Protein AF-E3N0T7-F1 (afdb_monomer_lite)

Organism: Caenorhabditis remanei (NCBI:txid31234)

Sequence (99 aa):
MWMKKKCNPRLEYLQVVTRKWLSSEVMHLLLNGLNAVQVPIRTDSQLQELGNIKQLRFSNEKITSEFDITRSDGRTATIRISNYGIVYFFIWPFGQKNS

Structure (mmCIF, N/CA/C/O backbone):
data_AF-E3N0T7-F1
#
_entry.id   AF-E3N0T7-F1
#
loop_
_atom_site.group_PDB
_atom_site.id
_atom_site.type_symbol
_atom_site.label_atom_id
_atom_site.label_alt_id
_atom_site.label_comp_id
_atom_site.label_asym_id
_atom_site.label_entity_id
_atom_site.label_seq_id
_atom_site.pdbx_PDB_ins_code
_atom_site.Cartn_x
_atom_site.Cartn_y
_atom_site.Cartn_z
_atom_site.occupancy
_atom_site.B_iso_or_equiv
_atom_site.auth_seq_id
_atom_site.auth_comp_id
_atom_site.auth_asym_id
_atom_site.auth_atom_id
_atom_site.pdbx_PDB_model_num
ATOM 1 N N . MET A 1 1 ? 4.385 -7.468 12.202 1.00 44.41 1 MET A N 1
ATOM 2 C CA . MET A 1 1 ? 4.268 -6.979 10.816 1.00 44.41 1 MET A CA 1
ATOM 3 C C . MET A 1 1 ? 3.244 -5.862 10.840 1.00 44.41 1 MET A C 1
ATOM 5 O O . MET A 1 1 ? 2.134 -6.154 11.249 1.00 44.41 1 MET A O 1
ATOM 9 N N . TRP A 1 2 ? 3.674 -4.620 10.604 1.00 50.25 2 TRP A N 1
ATOM 10 C CA . TRP A 1 2 ? 2.968 -3.318 10.642 1.00 50.25 2 TRP A CA 1
ATOM 11 C C . TRP A 1 2 ? 1.576 -3.189 11.336 1.00 50.25 2 TRP A C 1
ATOM 13 O O . TRP A 1 2 ? 1.465 -2.380 12.246 1.00 50.25 2 TRP A O 1
ATOM 23 N N . MET A 1 3 ? 0.561 -4.009 11.031 1.00 51.88 3 MET A N 1
ATOM 24 C CA . MET A 1 3 ? -0.717 -4.114 11.766 1.00 51.88 3 MET A CA 1
ATOM 25 C C . MET A 1 3 ? -0.610 -4.671 13.199 1.00 51.88 3 MET A C 1
ATOM 27 O O . MET A 1 3 ? -1.423 -4.337 14.052 1.00 51.88 3 MET A O 1
ATOM 31 N N . LYS A 1 4 ? 0.373 -5.535 13.501 1.00 48.50 4 LYS A N 1
ATOM 32 C CA . LYS A 1 4 ? 0.448 -6.234 14.810 1.00 48.50 4 LYS A CA 1
ATOM 33 C C . LYS A 1 4 ? 1.072 -5.423 15.955 1.00 48.50 4 LYS A C 1
ATOM 35 O O . LYS A 1 4 ? 0.961 -5.824 17.108 1.00 48.50 4 LYS A O 1
ATOM 40 N N . LYS A 1 5 ? 1.759 -4.315 15.670 1.00 51.97 5 LYS A N 1
ATOM 41 C CA . LYS A 1 5 ? 2.316 -3.410 16.689 1.00 51.97 5 LYS A CA 1
ATOM 42 C C . LYS A 1 5 ? 1.871 -2.008 16.312 1.00 51.97 5 LYS A C 1
ATOM 44 O O . LYS A 1 5 ? 2.446 -1.476 15.374 1.00 51.97 5 LYS A O 1
ATOM 49 N N . LYS A 1 6 ? 0.823 -1.508 16.985 1.00 55.53 6 LYS A N 1
ATOM 50 C CA . LYS A 1 6 ? 0.228 -0.158 16.879 1.00 55.53 6 LYS A CA 1
ATOM 51 C C . LYS A 1 6 ? 0.774 0.631 15.679 1.00 55.53 6 LYS A C 1
ATOM 53 O O . LYS A 1 6 ? 1.830 1.251 15.809 1.00 55.53 6 LYS A O 1
ATOM 58 N N . CYS A 1 7 ? 0.081 0.570 14.532 1.00 61.97 7 CYS A N 1
ATOM 59 C CA . CYS A 1 7 ? 0.379 1.414 13.371 1.00 61.97 7 CYS A CA 1
ATOM 60 C C . CYS A 1 7 ? 0.716 2.822 13.862 1.00 61.97 7 CYS A C 1
ATOM 62 O O . CYS A 1 7 ? -0.053 3.376 14.647 1.00 61.97 7 CYS A O 1
ATOM 64 N N . ASN A 1 8 ? 1.856 3.386 13.443 1.00 68.00 8 ASN A N 1
ATOM 65 C CA . ASN A 1 8 ? 2.169 4.767 13.787 1.00 68.00 8 ASN A CA 1
ATOM 66 C C . ASN A 1 8 ? 1.013 5.631 13.248 1.00 68.00 8 ASN A C 1
ATOM 68 O O . ASN A 1 8 ? 0.835 5.692 12.025 1.00 68.00 8 ASN A O 1
ATOM 72 N N . PRO A 1 9 ? 0.204 6.258 14.121 1.00 66.31 9 PRO A N 1
ATOM 73 C CA . PRO A 1 9 ? -0.989 6.973 13.682 1.00 66.31 9 PRO A CA 1
ATOM 74 C C . PRO A 1 9 ? -0.638 8.194 12.822 1.00 66.31 9 PRO A C 1
ATOM 76 O O . PRO A 1 9 ? -1.498 8.704 12.117 1.00 66.31 9 PRO A O 1
ATOM 79 N N . ARG A 1 10 ? 0.628 8.635 12.846 1.00 72.50 10 ARG A N 1
ATOM 80 C CA . ARG A 1 10 ? 1.159 9.748 12.049 1.00 72.50 10 ARG A CA 1
ATOM 81 C C . ARG A 1 10 ? 1.747 9.319 10.702 1.00 72.50 10 ARG A C 1
ATOM 83 O O . ARG A 1 10 ? 2.198 10.170 9.946 1.00 72.50 10 ARG A O 1
ATOM 90 N N . LEU A 1 11 ? 1.819 8.015 10.412 1.00 72.81 11 LEU A N 1
ATOM 91 C CA . LEU A 1 11 ? 2.360 7.538 9.139 1.00 72.81 11 LEU A CA 1
ATOM 92 C C . LEU A 1 11 ? 1.295 7.647 8.048 1.00 72.81 11 LEU A C 1
ATOM 94 O O . LEU A 1 11 ? 0.456 6.755 7.910 1.00 72.81 11 LEU A O 1
ATOM 98 N N . GLU A 1 12 ? 1.368 8.732 7.286 1.00 74.94 12 GLU A N 1
ATOM 99 C CA . GLU A 1 12 ? 0.442 9.060 6.196 1.00 74.94 12 GLU A CA 1
ATOM 100 C C . GLU A 1 12 ? 0.965 8.646 4.815 1.00 74.94 12 GLU A C 1
ATOM 102 O O . GLU A 1 12 ? 0.172 8.423 3.904 1.00 74.94 12 GLU A O 1
ATOM 107 N N . TYR A 1 13 ? 2.286 8.504 4.670 1.00 75.50 13 TYR A N 1
ATOM 108 C CA . TYR A 1 13 ? 2.956 8.150 3.421 1.00 75.50 13 TYR A CA 1
ATOM 109 C C . TYR A 1 13 ? 4.207 7.304 3.688 1.00 75.50 13 TYR A C 1
ATOM 111 O O . TYR A 1 13 ? 4.973 7.584 4.611 1.00 75.50 13 TYR A O 1
ATOM 119 N N . LEU A 1 14 ? 4.425 6.280 2.868 1.00 78.62 14 LEU A N 1
ATOM 120 C CA . LEU A 1 14 ? 5.629 5.455 2.848 1.00 78.62 14 LEU A CA 1
ATOM 121 C C . LEU A 1 14 ? 5.934 5.063 1.399 1.00 78.62 14 LEU A C 1
ATOM 123 O O . LEU A 1 14 ? 5.099 4.476 0.718 1.00 78.62 14 LEU A O 1
ATOM 127 N N . GLN A 1 15 ? 7.151 5.340 0.943 1.00 78.88 15 GLN A N 1
ATOM 128 C CA . GLN A 1 15 ? 7.661 4.855 -0.336 1.00 78.88 15 GLN A CA 1
ATOM 129 C C . GLN A 1 15 ? 8.693 3.763 -0.080 1.00 78.88 15 GLN A C 1
ATOM 131 O O . GLN A 1 15 ? 9.602 3.932 0.735 1.00 78.88 15 GLN A O 1
ATOM 136 N N . VAL A 1 16 ? 8.570 2.652 -0.798 1.00 79.12 16 VAL A N 1
ATOM 137 C CA . VAL A 1 16 ? 9.537 1.560 -0.772 1.00 79.12 16 VAL A CA 1
ATOM 138 C C . VAL A 1 16 ? 10.149 1.440 -2.160 1.00 79.12 16 VAL A C 1
ATOM 140 O O . VAL A 1 16 ? 9.482 1.063 -3.123 1.00 79.12 16 VAL A O 1
ATOM 143 N N . VAL A 1 17 ? 11.437 1.770 -2.245 1.00 76.06 17 VAL A N 1
ATOM 144 C CA . VAL A 1 17 ? 12.251 1.591 -3.449 1.00 76.06 17 VAL A CA 1
ATOM 145 C C . VAL A 1 17 ? 13.219 0.447 -3.191 1.00 76.06 17 VAL A C 1
ATOM 147 O O . VAL A 1 17 ? 14.050 0.515 -2.284 1.00 76.06 17 VAL A O 1
ATOM 150 N N . THR A 1 18 ? 13.130 -0.611 -3.987 1.00 67.12 18 THR A N 1
ATOM 151 C CA . THR A 1 18 ? 14.073 -1.727 -3.926 1.00 67.12 18 THR A CA 1
ATOM 152 C C . THR A 1 18 ? 15.083 -1.617 -5.064 1.00 67.12 18 THR A C 1
ATOM 154 O O . THR A 1 18 ? 14.732 -1.326 -6.200 1.00 67.12 18 THR A O 1
ATOM 157 N N . ARG A 1 19 ? 16.371 -1.865 -4.779 1.00 62.97 19 ARG A N 1
ATOM 158 C CA . ARG A 1 19 ? 17.436 -1.847 -5.809 1.00 62.97 19 ARG A CA 1
ATOM 159 C C . ARG A 1 19 ? 17.277 -2.946 -6.866 1.00 62.97 19 ARG A C 1
ATOM 161 O O . ARG A 1 19 ? 17.897 -2.881 -7.920 1.00 62.97 19 ARG A O 1
ATOM 168 N N . LYS A 1 20 ? 16.497 -3.980 -6.550 1.00 66.88 20 LYS A N 1
ATOM 169 C CA . LYS A 1 20 ? 16.111 -5.063 -7.452 1.00 66.88 20 LYS A CA 1
ATOM 170 C C . LYS A 1 20 ? 14.596 -5.073 -7.569 1.00 66.88 20 LYS A C 1
ATOM 172 O O . LYS A 1 20 ? 13.910 -4.802 -6.584 1.00 66.88 20 LYS A O 1
ATOM 177 N N . TRP A 1 21 ? 14.104 -5.432 -8.745 1.00 69.56 21 TRP A N 1
ATOM 178 C CA . TRP A 1 21 ? 12.693 -5.707 -8.962 1.00 69.56 21 TRP A CA 1
ATOM 179 C C . TRP A 1 21 ? 12.209 -6.775 -7.985 1.00 69.56 21 TRP A 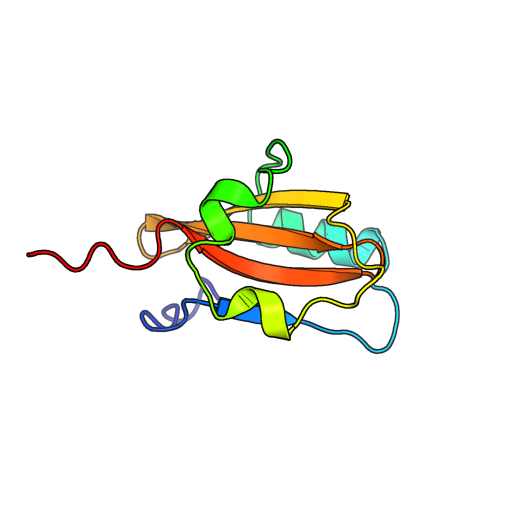C 1
ATOM 181 O O . TRP A 1 21 ? 12.819 -7.842 -7.878 1.00 69.56 21 TRP A O 1
ATOM 191 N N . LEU A 1 22 ? 11.140 -6.476 -7.248 1.00 72.88 22 LEU A N 1
ATOM 192 C CA . LEU A 1 22 ? 10.476 -7.481 -6.427 1.00 72.88 22 LEU A CA 1
ATOM 193 C C . LEU A 1 22 ? 9.856 -8.519 -7.363 1.00 72.88 22 LEU A C 1
ATOM 195 O O . LEU A 1 22 ? 9.202 -8.161 -8.344 1.00 72.88 22 LEU A O 1
ATOM 199 N N . SER A 1 23 ? 10.084 -9.802 -7.078 1.00 79.75 23 SER A N 1
ATOM 200 C CA . SER A 1 23 ? 9.437 -10.867 -7.837 1.00 79.75 23 SER A CA 1
ATOM 201 C C . SER A 1 23 ? 7.921 -10.795 -7.649 1.00 79.75 23 SER A C 1
ATOM 203 O O . SER A 1 23 ? 7.423 -10.309 -6.627 1.00 79.75 23 SER A O 1
ATOM 205 N N . SER A 1 24 ? 7.181 -11.315 -8.628 1.00 80.31 24 SER A N 1
ATOM 206 C CA . SER A 1 24 ? 5.723 -11.448 -8.537 1.00 80.31 24 SER A CA 1
ATOM 207 C C . SER A 1 24 ? 5.297 -12.206 -7.278 1.00 80.31 24 SER A C 1
ATOM 209 O O . SER A 1 24 ? 4.311 -11.838 -6.652 1.00 80.31 24 SER A O 1
ATOM 211 N N . GLU A 1 25 ? 6.075 -13.206 -6.860 1.00 86.31 25 GLU A N 1
ATOM 212 C CA . GLU A 1 25 ? 5.846 -13.975 -5.637 1.00 86.31 25 GLU A CA 1
ATOM 213 C C . GLU A 1 25 ? 5.954 -13.114 -4.372 1.00 86.31 25 GLU A C 1
ATOM 215 O O . GLU A 1 25 ? 5.065 -13.147 -3.524 1.00 86.31 25 GLU A O 1
ATOM 220 N N . VAL A 1 26 ? 6.997 -12.284 -4.254 1.00 83.69 26 VAL A N 1
ATOM 221 C CA . VAL A 1 26 ? 7.155 -11.390 -3.097 1.00 83.69 26 VAL A CA 1
ATOM 222 C C . VAL A 1 26 ? 6.034 -10.354 -3.055 1.00 83.69 26 VAL A C 1
ATOM 224 O O . VAL A 1 26 ? 5.486 -10.086 -1.985 1.00 83.69 26 VAL A O 1
ATOM 227 N N . MET A 1 27 ? 5.647 -9.811 -4.212 1.00 82.88 27 MET A N 1
ATOM 228 C CA . MET A 1 27 ? 4.502 -8.902 -4.303 1.00 82.88 27 MET A CA 1
ATOM 229 C C . MET A 1 27 ? 3.196 -9.597 -3.914 1.00 82.88 27 MET A C 1
ATOM 231 O O . MET A 1 27 ? 2.401 -9.032 -3.168 1.00 82.88 27 MET A O 1
ATOM 235 N N . HIS A 1 28 ? 2.988 -10.836 -4.355 1.00 86.94 28 HIS A N 1
ATOM 236 C CA . HIS A 1 28 ? 1.812 -11.622 -4.002 1.00 86.94 28 HIS A CA 1
ATOM 237 C C . HIS A 1 28 ? 1.743 -11.891 -2.491 1.00 86.94 28 HIS A C 1
ATOM 239 O O . HIS A 1 28 ? 0.698 -11.693 -1.875 1.00 86.94 28 HIS A O 1
ATOM 245 N N . LEU A 1 29 ? 2.862 -12.274 -1.866 1.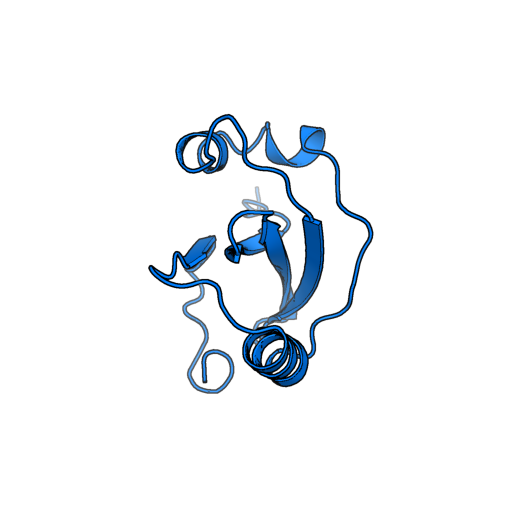00 89.75 29 LEU A N 1
ATOM 246 C CA . LEU A 1 29 ? 2.945 -12.467 -0.414 1.00 89.75 29 LEU A CA 1
ATOM 247 C C . LEU A 1 29 ? 2.666 -11.173 0.357 1.00 89.75 29 LEU A C 1
ATOM 249 O O . LEU A 1 29 ? 1.967 -11.205 1.370 1.00 89.75 29 LEU A O 1
ATOM 253 N N . LEU A 1 30 ? 3.184 -10.041 -0.127 1.00 86.12 30 LEU A N 1
ATOM 254 C CA . LEU A 1 30 ? 2.912 -8.728 0.448 1.00 86.12 30 LEU A CA 1
ATOM 255 C C . LEU A 1 30 ? 1.416 -8.410 0.377 1.00 86.12 30 LEU A C 1
ATOM 257 O O . LEU A 1 30 ? 0.799 -8.192 1.411 1.00 86.12 30 LEU A O 1
ATOM 261 N N . LEU A 1 31 ? 0.822 -8.423 -0.815 1.00 89.00 31 LEU A N 1
ATOM 262 C CA . LEU A 1 31 ? -0.586 -8.071 -1.014 1.00 89.00 31 LEU A CA 1
ATOM 263 C C . LEU A 1 31 ? -1.522 -8.987 -0.214 1.00 89.00 31 LEU A C 1
ATOM 265 O O . LEU A 1 31 ? -2.428 -8.496 0.458 1.00 89.00 31 LEU A O 1
ATOM 269 N N . ASN A 1 32 ? -1.254 -10.296 -0.201 1.00 90.38 32 ASN A N 1
ATOM 270 C CA . ASN A 1 32 ? -2.035 -11.260 0.571 1.00 90.38 32 ASN A CA 1
ATOM 271 C C . ASN A 1 32 ? -1.881 -11.038 2.088 1.00 90.38 32 ASN A C 1
ATOM 273 O O . ASN A 1 32 ? -2.864 -10.983 2.822 1.00 90.38 32 ASN A O 1
ATOM 277 N N . GLY A 1 33 ? -0.655 -10.808 2.572 1.00 88.31 33 GLY A N 1
ATOM 278 C CA . GLY A 1 33 ? -0.393 -10.509 3.985 1.00 88.31 33 GLY A CA 1
ATOM 279 C C . GLY A 1 33 ? -0.994 -9.182 4.468 1.00 88.31 33 GLY A C 1
ATOM 280 O O . GLY A 1 33 ? -1.156 -8.975 5.673 1.00 88.31 33 GLY A O 1
ATOM 281 N N . LEU A 1 34 ? -1.324 -8.287 3.536 1.00 87.56 34 LEU A N 1
ATOM 282 C CA . LEU A 1 34 ? -1.990 -7.013 3.788 1.00 87.56 34 LEU A CA 1
ATOM 283 C C . LEU A 1 34 ? -3.509 -7.065 3.588 1.00 87.56 34 LEU A C 1
ATOM 285 O O . LEU A 1 34 ? -4.166 -6.062 3.858 1.00 87.56 34 LEU A O 1
ATOM 289 N N . ASN A 1 35 ? -4.057 -8.200 3.141 1.00 90.25 35 ASN A N 1
ATOM 290 C CA . ASN A 1 35 ? -5.450 -8.326 2.710 1.00 90.25 35 ASN A CA 1
ATOM 291 C C . ASN A 1 35 ? -5.840 -7.227 1.700 1.00 90.25 35 ASN A C 1
ATOM 293 O O . ASN A 1 35 ? -6.855 -6.546 1.851 1.00 90.25 35 ASN A O 1
ATOM 297 N N . ALA A 1 36 ? -4.965 -6.998 0.718 1.00 91.06 36 ALA A N 1
ATOM 298 C CA . ALA A 1 36 ? -5.120 -5.934 -0.261 1.00 91.06 36 ALA A CA 1
ATOM 299 C C . ALA A 1 36 ? -6.195 -6.270 -1.298 1.00 91.06 36 ALA A C 1
ATOM 301 O O . ALA A 1 36 ? -6.194 -7.347 -1.892 1.00 91.06 36 ALA A O 1
ATOM 302 N N . VAL A 1 37 ? -7.086 -5.314 -1.544 1.00 93.06 37 VAL A N 1
ATOM 303 C CA . VAL A 1 37 ? -8.170 -5.416 -2.520 1.00 93.06 37 VAL A CA 1
ATOM 304 C C . VAL A 1 37 ? -7.781 -4.627 -3.758 1.00 93.06 37 VAL A C 1
ATOM 306 O O . VAL A 1 37 ? -7.477 -3.440 -3.666 1.00 93.06 37 VAL A O 1
ATOM 309 N N . GLN A 1 38 ? -7.778 -5.273 -4.921 1.00 93.12 38 GLN A N 1
ATOM 310 C CA . GLN A 1 38 ? -7.472 -4.600 -6.180 1.00 93.12 38 GLN A CA 1
ATOM 311 C C . GLN A 1 38 ? -8.565 -3.587 -6.530 1.00 93.12 38 GLN A C 1
ATOM 313 O O . GLN A 1 38 ? -9.753 -3.900 -6.466 1.00 93.12 38 GLN A O 1
ATOM 318 N N . VAL A 1 39 ? -8.155 -2.386 -6.935 1.00 89.81 39 VAL A N 1
ATOM 319 C CA . VAL A 1 39 ? -9.064 -1.312 -7.349 1.00 89.81 39 VAL A CA 1
ATOM 320 C C . VAL A 1 39 ? -8.644 -0.748 -8.709 1.00 89.81 39 VAL A C 1
ATOM 322 O O . VAL A 1 39 ? -7.484 -0.893 -9.109 1.00 89.81 39 VAL A O 1
ATOM 325 N N . PRO A 1 40 ? -9.560 -0.104 -9.456 1.00 88.88 40 PRO A N 1
ATOM 326 C CA . PRO A 1 40 ? -9.189 0.625 -10.662 1.00 88.88 40 PRO A CA 1
ATOM 327 C C . PRO A 1 40 ? -8.124 1.684 -10.355 1.00 88.88 40 PRO A C 1
ATOM 329 O O . PRO A 1 40 ? -8.184 2.347 -9.320 1.00 88.88 40 PRO A O 1
ATOM 332 N N . ILE A 1 41 ? -7.168 1.869 -11.268 1.00 85.81 41 ILE A N 1
ATOM 333 C CA . ILE A 1 41 ? -6.120 2.884 -11.116 1.00 85.81 41 ILE A CA 1
ATOM 334 C C . ILE A 1 41 ? -6.780 4.263 -11.127 1.00 85.81 41 ILE A C 1
ATOM 336 O O . ILE A 1 41 ? -7.338 4.690 -12.140 1.00 85.81 41 ILE A O 1
ATOM 340 N N . ARG A 1 42 ? -6.707 4.974 -9.999 1.00 79.94 42 ARG A N 1
ATOM 341 C CA . ARG A 1 42 ? -7.314 6.300 -9.867 1.00 79.94 42 ARG A CA 1
ATOM 342 C C . ARG A 1 42 ? -6.414 7.332 -10.545 1.00 79.94 42 ARG A C 1
ATOM 344 O O . ARG A 1 42 ? -5.255 7.512 -10.163 1.00 79.94 42 ARG A O 1
ATOM 351 N N . THR A 1 43 ? -6.927 8.010 -11.568 1.00 67.31 43 THR A N 1
ATOM 352 C CA . THR A 1 43 ? -6.172 9.020 -12.325 1.00 67.31 43 THR A CA 1
ATOM 353 C C . THR A 1 43 ? -5.803 10.225 -11.463 1.00 67.31 43 THR A C 1
ATOM 355 O O . THR A 1 43 ? -6.580 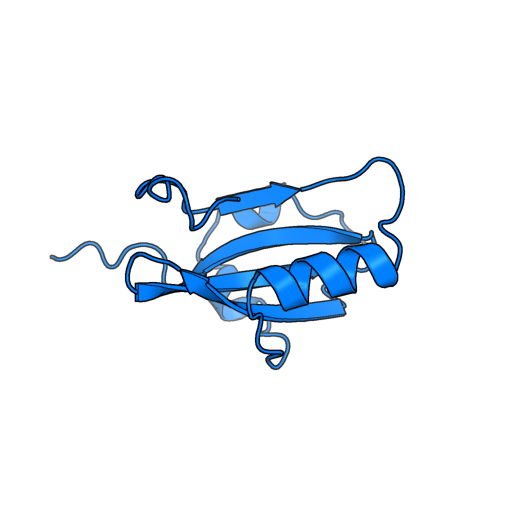10.683 -10.628 1.00 67.31 43 THR A O 1
ATOM 358 N N . ASP A 1 44 ? -4.603 10.754 -11.697 1.00 61.34 44 ASP A N 1
ATOM 359 C CA . ASP A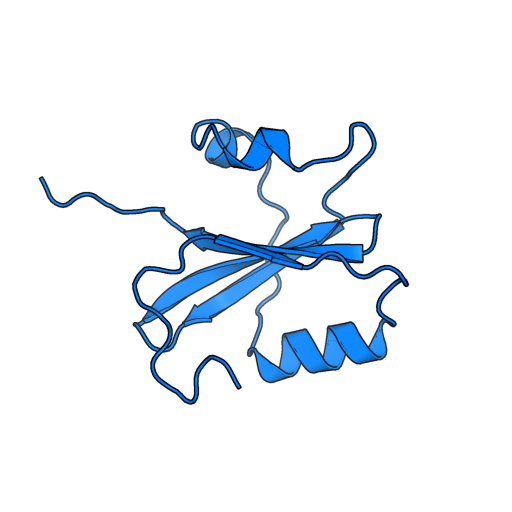 1 44 ? -3.871 11.663 -10.812 1.00 61.34 44 ASP A CA 1
ATOM 360 C C . ASP A 1 44 ? -4.593 12.972 -10.419 1.00 61.34 44 ASP A C 1
ATOM 362 O O . ASP A 1 44 ? -4.145 13.615 -9.477 1.00 61.34 44 ASP A O 1
ATOM 366 N N . SER A 1 45 ? -5.708 13.378 -11.040 1.00 53.31 45 SER A N 1
ATOM 367 C CA . SER A 1 45 ? -6.396 14.648 -10.723 1.00 53.31 45 SER A CA 1
ATOM 368 C C . SER A 1 45 ? -6.795 14.801 -9.245 1.00 53.31 45 SER A C 1
ATOM 370 O O . SER A 1 45 ? -6.752 15.914 -8.739 1.00 53.31 45 SER A O 1
ATOM 372 N N . GLN A 1 46 ? -7.123 13.712 -8.537 1.00 55.16 46 GLN A N 1
ATOM 373 C CA . GLN A 1 46 ? -7.462 13.743 -7.099 1.00 55.16 46 GLN A CA 1
ATOM 374 C C . GLN A 1 46 ? -6.231 13.728 -6.173 1.00 55.16 46 GLN A C 1
ATOM 376 O O . GLN A 1 46 ? -6.333 14.021 -4.988 1.00 55.16 46 GLN A O 1
ATOM 381 N N . LEU A 1 47 ? -5.053 13.386 -6.704 1.00 55.38 47 LEU A N 1
ATOM 382 C CA . LEU A 1 47 ? -3.791 13.324 -5.956 1.00 55.38 47 LEU A CA 1
ATOM 383 C C . LEU A 1 47 ? -2.852 14.487 -6.287 1.00 55.38 47 LEU A C 1
ATOM 385 O O . LEU A 1 47 ? -1.902 14.733 -5.551 1.00 55.38 47 LEU A O 1
ATOM 389 N N . GLN A 1 48 ? -3.098 15.209 -7.382 1.00 51.50 48 GLN A N 1
ATOM 390 C CA . GLN A 1 48 ? -2.327 16.391 -7.765 1.00 51.50 48 GLN A CA 1
ATOM 391 C C . GLN A 1 48 ? -2.518 17.574 -6.806 1.00 51.50 48 GLN A C 1
ATOM 393 O O . GLN A 1 48 ? -1.587 18.367 -6.681 1.00 51.50 48 GLN A O 1
ATOM 398 N N . GLU A 1 49 ? -3.652 17.664 -6.103 1.00 51.41 49 GLU A N 1
ATOM 399 C CA . GLU A 1 49 ? -3.859 18.627 -5.003 1.00 51.41 49 GLU A CA 1
ATOM 400 C C . GLU A 1 49 ? -2.943 18.356 -3.798 1.00 51.41 49 GLU A C 1
ATOM 402 O O . GLU A 1 49 ? -2.655 19.250 -3.006 1.00 51.41 49 GLU A O 1
ATOM 407 N N . LEU A 1 50 ? -2.409 17.140 -3.679 1.00 55.16 50 LEU A N 1
ATOM 408 C CA . LEU A 1 50 ? -1.537 16.723 -2.590 1.00 55.16 50 LEU A CA 1
ATOM 409 C C . LEU A 1 50 ? -0.060 16.932 -2.967 1.00 55.16 50 LEU A C 1
ATOM 411 O O . LEU A 1 50 ? 0.706 15.973 -3.104 1.00 55.16 50 LEU A O 1
ATOM 415 N N . GLY A 1 51 ? 0.316 18.200 -3.165 1.00 44.53 51 GLY A N 1
ATOM 416 C CA . GLY A 1 51 ? 1.543 18.730 -3.791 1.00 44.53 51 GLY A CA 1
ATOM 417 C C . GLY A 1 51 ? 2.929 18.178 -3.396 1.00 44.53 51 GLY A C 1
ATOM 418 O O . GLY A 1 51 ? 3.924 18.667 -3.920 1.00 44.53 51 GLY A O 1
ATOM 419 N N . ASN A 1 52 ? 3.033 17.135 -2.569 1.00 50.56 52 ASN A N 1
ATOM 420 C CA . ASN A 1 52 ? 4.291 16.502 -2.158 1.00 50.56 52 ASN A CA 1
ATOM 421 C C . ASN A 1 52 ? 4.582 15.146 -2.835 1.00 50.56 52 ASN A C 1
ATOM 423 O O . ASN A 1 52 ? 5.743 14.754 -2.911 1.00 50.56 52 ASN A O 1
ATOM 427 N N . ILE A 1 53 ? 3.587 14.430 -3.387 1.00 54.12 53 ILE A N 1
ATOM 428 C CA . ILE A 1 53 ? 3.841 13.121 -4.041 1.00 54.12 53 ILE A CA 1
ATOM 429 C C . ILE A 1 53 ? 4.488 13.285 -5.431 1.00 54.12 53 ILE A C 1
ATOM 431 O O . ILE A 1 53 ? 5.170 12.379 -5.912 1.00 54.12 53 ILE A O 1
ATOM 435 N N . LYS A 1 54 ? 4.333 14.454 -6.075 1.00 52.06 54 LYS A N 1
ATOM 436 C CA . LYS A 1 54 ? 4.933 14.742 -7.392 1.00 52.06 54 LYS A CA 1
ATOM 437 C C . LYS A 1 54 ? 6.467 14.711 -7.382 1.00 52.06 54 LYS A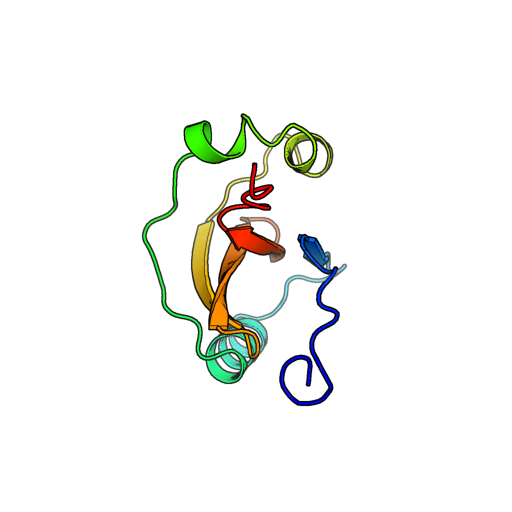 C 1
ATOM 439 O O . LYS A 1 54 ? 7.048 14.380 -8.407 1.00 52.06 54 LYS A O 1
ATOM 444 N N . GLN A 1 55 ? 7.122 15.016 -6.257 1.00 51.16 55 GLN A N 1
ATOM 445 C CA . GLN A 1 55 ? 8.589 15.129 -6.205 1.00 51.16 55 GLN A CA 1
ATOM 446 C C . GLN A 1 55 ? 9.331 13.781 -6.248 1.00 51.16 55 GLN A C 1
ATOM 448 O O . GLN A 1 55 ? 10.541 13.768 -6.449 1.00 51.16 55 GLN A O 1
ATOM 453 N N . LEU A 1 56 ? 8.633 12.652 -6.083 1.00 55.50 56 LEU A N 1
ATOM 454 C CA . LEU A 1 56 ? 9.247 11.321 -5.959 1.00 55.50 56 LEU A CA 1
ATOM 455 C C . LEU A 1 56 ? 8.945 10.383 -7.133 1.00 55.50 56 LEU A C 1
ATOM 457 O O . LEU A 1 56 ? 9.296 9.202 -7.063 1.00 55.50 56 LEU A O 1
ATOM 461 N N . ARG A 1 57 ? 8.275 10.879 -8.183 1.00 62.22 57 ARG A N 1
ATOM 462 C CA . ARG A 1 57 ? 8.008 10.086 -9.386 1.00 62.22 57 ARG A CA 1
ATOM 463 C C . ARG A 1 57 ? 9.068 10.322 -10.450 1.00 62.22 57 ARG A C 1
ATOM 465 O O . ARG A 1 57 ? 9.430 11.465 -10.728 1.00 62.22 57 ARG A O 1
ATOM 472 N N . PHE A 1 58 ? 9.538 9.246 -11.070 1.00 66.75 58 PHE A N 1
ATOM 473 C CA . PHE A 1 58 ? 10.429 9.356 -12.226 1.00 66.75 58 PHE A CA 1
ATOM 474 C C . PHE A 1 58 ? 9.637 9.839 -13.451 1.00 66.75 58 PHE A C 1
ATOM 476 O O . PHE A 1 58 ? 8.455 9.538 -13.596 1.00 66.75 58 PHE A O 1
ATOM 483 N N . SER A 1 59 ? 10.271 10.587 -14.358 1.00 71.06 59 SER A N 1
ATOM 484 C CA . SER A 1 59 ? 9.594 11.199 -15.520 1.00 71.06 59 SER A CA 1
ATOM 485 C C . SER A 1 59 ? 8.937 10.189 -16.474 1.00 71.06 59 SER A C 1
ATOM 487 O O . SER A 1 59 ? 8.027 10.537 -17.221 1.00 71.06 59 SER A O 1
ATOM 489 N N . ASN A 1 60 ? 9.381 8.935 -16.440 1.00 80.56 60 ASN A N 1
ATOM 490 C CA . ASN A 1 60 ? 8.888 7.801 -17.222 1.00 80.56 60 ASN A CA 1
ATOM 491 C C . ASN A 1 60 ? 8.108 6.777 -16.374 1.00 80.56 60 ASN A C 1
ATOM 493 O O . ASN A 1 60 ? 7.763 5.696 -16.861 1.00 80.56 60 ASN A O 1
ATOM 497 N N . GLU A 1 61 ? 7.830 7.102 -15.113 1.00 79.44 61 GLU A N 1
ATOM 498 C CA . GLU A 1 61 ? 7.091 6.238 -14.209 1.00 79.44 61 GLU A CA 1
ATOM 499 C C . GLU A 1 61 ? 5.593 6.250 -14.506 1.00 79.44 61 GLU A C 1
ATOM 501 O O . GLU A 1 61 ? 4.955 7.296 -14.628 1.00 79.44 61 GLU A O 1
ATOM 506 N N . LYS A 1 62 ? 5.012 5.054 -14.568 1.00 83.88 62 LYS A N 1
ATOM 507 C CA . LYS A 1 62 ? 3.581 4.817 -14.723 1.00 83.88 62 LYS A CA 1
ATOM 508 C C . LYS A 1 62 ? 3.109 3.883 -13.625 1.00 83.88 62 LYS A C 1
ATOM 510 O O . LYS A 1 62 ? 3.743 2.864 -13.363 1.00 83.88 62 LYS A O 1
ATOM 515 N N . ILE A 1 63 ? 1.974 4.206 -13.016 1.00 86.00 63 ILE A N 1
ATOM 516 C CA . ILE A 1 63 ? 1.296 3.289 -12.100 1.00 86.00 63 ILE A CA 1
ATOM 517 C C . ILE A 1 63 ? 0.702 2.149 -12.925 1.00 86.00 63 ILE A C 1
ATOM 519 O O . ILE A 1 63 ? -0.017 2.390 -13.892 1.00 86.00 63 ILE A O 1
ATOM 523 N N . THR A 1 64 ? 1.035 0.916 -12.561 1.00 88.88 64 THR A N 1
ATOM 524 C CA . THR A 1 64 ? 0.586 -0.308 -13.237 1.00 88.88 64 THR A CA 1
ATOM 525 C C . THR A 1 64 ? -0.477 -1.042 -12.439 1.00 88.88 64 THR A C 1
ATOM 527 O O . THR A 1 64 ? -1.224 -1.839 -13.002 1.00 88.88 64 THR A O 1
ATOM 530 N N . SER A 1 65 ? -0.560 -0.811 -11.128 1.00 89.44 65 SER A N 1
ATOM 531 C CA . SER A 1 65 ? -1.568 -1.430 -10.268 1.00 89.44 65 SER A CA 1
ATOM 532 C C . SER A 1 65 ? -1.861 -0.574 -9.042 1.00 89.44 65 SER A C 1
ATOM 534 O O . SER A 1 65 ? -0.979 0.121 -8.529 1.00 89.44 65 SER A O 1
ATOM 536 N N . GLU A 1 66 ? -3.099 -0.656 -8.563 1.00 90.88 66 GLU A N 1
ATOM 537 C CA . GLU A 1 66 ? -3.566 0.014 -7.355 1.00 90.88 66 GLU A CA 1
ATOM 538 C C . GLU A 1 66 ? -4.392 -0.954 -6.504 1.00 90.88 66 GLU A C 1
ATOM 540 O O . GLU A 1 66 ? -5.159 -1.769 -7.023 1.00 90.88 66 GLU A O 1
ATOM 545 N N . PHE A 1 67 ? -4.208 -0.869 -5.190 1.00 91.62 67 PHE A N 1
ATOM 546 C CA . PHE A 1 67 ? -4.910 -1.685 -4.211 1.00 91.62 67 PHE A CA 1
ATOM 547 C C . PHE A 1 67 ? -5.288 -0.838 -3.007 1.00 91.62 67 PHE A C 1
ATOM 549 O O . PHE A 1 67 ? -4.546 0.069 -2.641 1.00 91.62 67 PHE A O 1
ATOM 556 N N . ASP A 1 68 ? -6.376 -1.190 -2.341 1.00 91.19 68 ASP A N 1
ATOM 557 C CA . ASP A 1 68 ? -6.733 -0.631 -1.046 1.00 91.19 68 ASP A CA 1
ATOM 558 C C . ASP A 1 68 ? -6.551 -1.678 0.057 1.00 91.19 68 ASP A C 1
ATOM 560 O O . ASP A 1 68 ? -6.741 -2.877 -0.145 1.00 91.19 68 ASP A O 1
ATOM 564 N N . ILE A 1 69 ? -6.172 -1.213 1.242 1.00 89.56 69 ILE A N 1
ATOM 565 C CA . ILE A 1 69 ? -6.013 -2.012 2.456 1.00 89.56 69 ILE A CA 1
ATOM 566 C C . ILE A 1 69 ? -6.727 -1.320 3.609 1.00 89.56 69 ILE A C 1
ATOM 568 O O . ILE A 1 69 ? -6.707 -0.092 3.732 1.00 89.56 69 ILE A O 1
ATOM 572 N N . THR A 1 70 ? -7.305 -2.111 4.505 1.00 88.00 70 THR A N 1
ATOM 573 C CA . THR A 1 70 ? -7.856 -1.602 5.762 1.00 88.00 70 THR A CA 1
ATOM 574 C C . THR A 1 70 ? -6.771 -1.624 6.829 1.00 88.00 70 THR A C 1
ATOM 576 O O . THR A 1 70 ? -6.230 -2.675 7.175 1.00 88.00 70 THR A O 1
ATOM 579 N N . ARG A 1 71 ? -6.430 -0.453 7.364 1.00 82.38 71 ARG A N 1
ATOM 580 C CA . ARG A 1 71 ? -5.497 -0.328 8.485 1.00 82.38 71 ARG A CA 1
ATOM 581 C C . ARG A 1 71 ? -6.158 -0.772 9.787 1.00 82.38 71 ARG A C 1
ATOM 583 O O . ARG A 1 71 ? -7.376 -0.747 9.938 1.00 82.38 71 ARG A O 1
ATOM 590 N N . SER A 1 72 ? -5.334 -1.079 10.787 1.00 80.31 72 SER A N 1
ATOM 591 C CA . SER A 1 72 ? -5.814 -1.430 12.131 1.00 80.31 72 SER A CA 1
ATOM 592 C C . SER A 1 72 ? -6.577 -0.299 12.835 1.00 80.31 72 SER A C 1
ATOM 594 O O . SER A 1 72 ? -7.271 -0.557 13.809 1.00 80.31 72 SER A O 1
ATOM 596 N N . ASP A 1 73 ? -6.409 0.951 12.389 1.00 77.38 73 ASP A N 1
ATOM 597 C CA . ASP A 1 73 ? -7.138 2.130 12.881 1.00 77.38 73 ASP A CA 1
ATOM 598 C C . ASP A 1 73 ? -8.478 2.359 12.149 1.00 77.38 73 ASP A C 1
ATOM 600 O O . ASP A 1 73 ? -9.126 3.381 12.361 1.00 77.38 73 ASP A O 1
ATOM 604 N N . GLY A 1 74 ? -8.893 1.422 11.288 1.00 81.56 74 GLY A N 1
ATOM 605 C CA . GLY A 1 74 ? -10.135 1.482 10.516 1.00 81.56 74 GLY A CA 1
ATOM 606 C C . GLY A 1 74 ? -10.062 2.362 9.267 1.00 81.56 74 GLY A C 1
ATOM 607 O O . GLY A 1 74 ? -11.023 2.404 8.503 1.00 81.56 74 GLY A O 1
ATOM 608 N N . ARG A 1 75 ? -8.940 3.053 9.023 1.00 82.81 75 ARG A N 1
ATOM 609 C CA . ARG A 1 75 ? -8.765 3.890 7.830 1.00 82.81 75 ARG A CA 1
ATOM 610 C C . ARG A 1 75 ? -8.359 3.055 6.623 1.00 82.81 75 ARG A C 1
ATOM 612 O O . ARG A 1 75 ? -7.634 2.066 6.746 1.00 82.81 75 ARG A O 1
ATOM 619 N N . THR A 1 76 ? -8.750 3.513 5.441 1.00 85.38 76 THR A N 1
ATOM 620 C CA . THR A 1 76 ? -8.269 2.947 4.182 1.00 85.38 76 THR A CA 1
ATOM 621 C C . THR A 1 76 ? -6.918 3.555 3.826 1.00 85.38 76 THR A C 1
ATOM 623 O O . THR A 1 76 ? -6.726 4.772 3.860 1.00 85.38 76 THR A O 1
ATOM 626 N N . ALA A 1 77 ? -5.965 2.697 3.488 1.00 86.06 77 ALA A N 1
ATOM 627 C CA . ALA A 1 77 ? -4.747 3.100 2.809 1.00 86.06 77 ALA A CA 1
ATOM 628 C C . ALA A 1 77 ? -4.724 2.509 1.403 1.00 86.06 77 ALA A C 1
ATOM 630 O O . ALA A 1 77 ? -5.294 1.451 1.156 1.00 86.06 77 ALA A O 1
ATOM 631 N N . THR A 1 78 ? -4.046 3.194 0.500 1.00 88.19 78 THR A N 1
ATOM 632 C CA . THR A 1 78 ? -3.881 2.799 -0.888 1.00 88.19 78 THR A CA 1
ATOM 633 C C . THR A 1 78 ? -2.425 2.422 -1.127 1.00 88.19 78 THR A C 1
ATOM 635 O O . THR A 1 78 ? -1.496 3.112 -0.694 1.00 88.19 78 THR A O 1
ATOM 638 N N . ILE A 1 79 ? -2.238 1.302 -1.817 1.00 88.81 79 ILE A N 1
ATOM 639 C CA . ILE A 1 79 ? -0.972 0.814 -2.343 1.00 88.81 79 ILE A CA 1
ATOM 640 C C . ILE A 1 79 ? -0.961 1.078 -3.841 1.00 88.81 79 ILE A C 1
ATOM 642 O O . ILE A 1 79 ? -1.881 0.672 -4.549 1.00 88.81 79 ILE A O 1
ATOM 646 N N . ARG A 1 80 ? 0.105 1.688 -4.350 1.00 88.06 80 ARG A N 1
ATOM 647 C CA . ARG A 1 80 ? 0.358 1.770 -5.791 1.00 88.06 80 ARG A CA 1
ATOM 648 C C . ARG A 1 80 ? 1.661 1.101 -6.144 1.00 88.06 80 ARG A C 1
ATOM 650 O O . ARG A 1 80 ? 2.650 1.262 -5.434 1.00 88.06 80 ARG A O 1
ATOM 657 N N . ILE A 1 81 ? 1.655 0.404 -7.268 1.00 86.44 81 ILE A N 1
ATOM 658 C CA . ILE A 1 81 ? 2.844 -0.217 -7.838 1.00 86.44 81 ILE A CA 1
ATOM 659 C C . ILE A 1 81 ? 3.100 0.430 -9.188 1.00 86.44 81 ILE A C 1
ATOM 661 O O . ILE A 1 81 ? 2.170 0.604 -9.980 1.00 86.44 81 ILE A O 1
ATOM 665 N N . SER A 1 82 ? 4.348 0.811 -9.437 1.00 85.25 82 SER A N 1
ATOM 666 C CA . 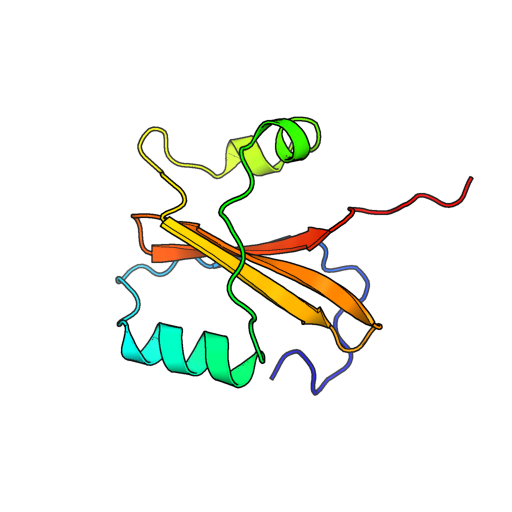SER A 1 82 ? 4.747 1.362 -10.723 1.00 85.25 82 SER A CA 1
ATOM 667 C C . SER A 1 82 ? 5.415 0.348 -11.641 1.00 85.25 82 SER A C 1
ATOM 669 O O . SER A 1 82 ? 5.849 -0.731 -11.233 1.00 85.25 82 SER A O 1
ATOM 671 N N . ASN A 1 83 ? 5.574 0.747 -12.900 1.00 84.94 83 ASN A N 1
ATOM 672 C CA . ASN A 1 83 ? 6.385 0.069 -13.906 1.00 84.94 83 ASN A CA 1
ATOM 673 C C . ASN A 1 83 ? 7.895 0.096 -13.606 1.00 84.94 83 ASN A C 1
ATOM 675 O O . ASN A 1 83 ? 8.661 -0.225 -14.504 1.00 84.94 83 ASN A O 1
ATOM 679 N N . TYR A 1 84 ? 8.327 0.504 -12.411 1.00 80.31 84 TYR A N 1
ATOM 680 C CA . TYR A 1 84 ? 9.690 0.318 -11.902 1.00 80.31 84 TYR A CA 1
ATOM 681 C C . TYR A 1 84 ? 9.740 -0.615 -10.686 1.00 80.31 84 TYR A C 1
ATOM 683 O O . TYR A 1 84 ? 10.793 -0.795 -10.078 1.00 80.31 84 TYR A O 1
ATOM 691 N N . GLY A 1 85 ? 8.597 -1.194 -10.300 1.00 79.31 85 GLY A N 1
ATOM 692 C CA . GLY A 1 85 ? 8.479 -2.008 -9.093 1.00 79.31 85 GLY A CA 1
ATOM 693 C C . GLY A 1 85 ? 8.524 -1.183 -7.807 1.00 79.31 85 GLY A C 1
ATOM 694 O O . GLY A 1 85 ? 8.662 -1.755 -6.727 1.00 79.31 85 GLY A O 1
ATOM 695 N N . ILE A 1 86 ? 8.406 0.146 -7.907 1.00 81.81 86 ILE A N 1
ATOM 696 C CA . ILE A 1 86 ? 8.310 1.032 -6.749 1.00 81.81 86 ILE A CA 1
ATOM 697 C C . ILE A 1 86 ? 6.931 0.852 -6.137 1.00 81.81 86 ILE A C 1
ATOM 699 O O . ILE A 1 86 ? 5.920 0.875 -6.844 1.00 81.81 86 ILE A O 1
ATOM 703 N N . VAL A 1 87 ? 6.905 0.679 -4.818 1.00 85.00 87 VAL A N 1
ATOM 704 C CA . VAL A 1 87 ? 5.667 0.523 -4.061 1.00 85.00 87 VAL A CA 1
ATOM 705 C C . VAL A 1 87 ? 5.437 1.771 -3.224 1.00 85.00 87 VAL A C 1
ATOM 707 O O . VAL A 1 87 ? 6.258 2.145 -2.384 1.00 85.00 87 VAL A O 1
ATOM 710 N N . TYR A 1 88 ? 4.298 2.408 -3.448 1.00 82.81 88 TYR A N 1
ATOM 711 C CA . TYR A 1 88 ? 3.824 3.555 -2.690 1.00 82.81 88 TYR A CA 1
ATOM 712 C C . TYR A 1 88 ? 2.717 3.118 -1.749 1.00 82.81 88 TYR A C 1
ATOM 714 O O . TYR A 1 88 ? 1.801 2.421 -2.170 1.00 82.81 88 TYR A O 1
ATOM 722 N N . PHE A 1 89 ? 2.766 3.586 -0.510 1.00 84.56 89 PHE A N 1
ATOM 723 C CA . PHE A 1 89 ? 1.722 3.421 0.490 1.00 84.56 89 PHE A CA 1
ATOM 724 C C . PHE A 1 89 ? 1.287 4.796 0.973 1.00 84.56 89 PHE A C 1
ATOM 726 O O . PHE A 1 89 ? 2.130 5.608 1.359 1.00 84.56 89 PHE A O 1
ATOM 733 N N . PHE A 1 90 ? -0.013 5.059 0.996 1.00 80.00 90 PHE A N 1
ATOM 734 C CA . PHE A 1 90 ? -0.538 6.305 1.546 1.00 80.00 90 PHE A CA 1
ATOM 735 C C . PHE A 1 90 ? -1.958 6.166 2.087 1.00 80.00 90 PHE A C 1
ATOM 737 O O . PHE A 1 90 ? -2.682 5.265 1.689 1.00 80.00 90 PHE A O 1
ATOM 744 N N . ILE A 1 91 ? -2.362 7.037 3.013 1.00 78.31 91 ILE A N 1
ATOM 745 C CA . ILE A 1 91 ? -3.728 7.051 3.562 1.00 78.31 91 ILE A CA 1
ATOM 746 C C . ILE A 1 91 ? -4.625 7.956 2.715 1.00 78.31 91 ILE A C 1
ATOM 748 O O . ILE A 1 91 ? -4.225 9.066 2.374 1.00 78.31 91 ILE A O 1
ATOM 752 N N . TRP A 1 92 ? -5.853 7.510 2.438 1.00 67.44 92 TRP A N 1
ATOM 753 C CA . TRP A 1 92 ? -6.873 8.311 1.761 1.00 67.44 92 TRP A CA 1
ATOM 754 C C . TRP A 1 92 ? -8.182 8.387 2.575 1.00 67.44 92 TRP A C 1
ATOM 756 O O . TRP A 1 92 ? -8.622 7.361 3.097 1.00 67.44 92 TRP A O 1
ATOM 766 N N . PRO A 1 93 ? -8.853 9.557 2.641 1.00 58.25 93 PRO A N 1
ATOM 767 C CA . PRO A 1 93 ? -8.315 10.882 2.335 1.00 58.25 93 PRO A CA 1
ATOM 768 C C . PRO A 1 93 ? -7.241 11.279 3.361 1.00 58.25 93 PRO A C 1
ATOM 770 O O . PRO A 1 93 ? -7.312 10.910 4.536 1.00 58.25 93 PRO A O 1
ATOM 773 N N . PHE A 1 94 ? -6.239 12.040 2.921 1.00 52.31 94 PHE A N 1
ATOM 774 C CA . PHE A 1 94 ? -5.290 12.669 3.838 1.00 52.31 94 PHE A CA 1
ATOM 775 C C . PHE A 1 94 ? -6.053 13.649 4.711 1.00 52.31 94 PHE A C 1
ATOM 777 O O . PHE A 1 94 ? -6.765 14.489 4.173 1.00 52.31 94 PHE A O 1
ATOM 784 N N . GLY A 1 95 ? -5.917 13.490 6.029 1.00 50.47 95 GLY A N 1
ATOM 785 C CA . GLY A 1 95 ? -6.489 14.346 7.061 1.00 50.47 95 GLY A CA 1
ATOM 786 C C . GLY A 1 95 ? -7.693 15.180 6.624 1.00 50.47 95 GLY A C 1
ATOM 787 O O . GLY A 1 95 ? -7.523 16.315 6.185 1.00 50.47 95 GLY A O 1
ATOM 788 N N . GLN A 1 96 ? -8.913 14.703 6.885 1.00 43.34 96 GLN A N 1
ATOM 789 C CA . GLN A 1 96 ? -9.920 15.674 7.299 1.00 43.34 96 GLN A CA 1
ATOM 790 C C . GLN A 1 96 ? -9.365 16.305 8.581 1.00 43.34 96 GLN A C 1
ATOM 792 O O . GLN A 1 96 ? -9.403 15.707 9.657 1.00 43.34 96 GLN A O 1
ATOM 797 N N . LYS A 1 97 ? -8.735 17.479 8.449 1.00 38.25 97 LYS A N 1
ATOM 798 C CA . LYS A 1 97 ? -8.661 18.421 9.557 1.00 38.25 97 LYS A CA 1
ATOM 799 C C . LYS A 1 97 ? -10.116 18.676 9.911 1.00 38.25 97 LYS A C 1
ATOM 801 O O . LYS A 1 97 ? -10.808 19.380 9.183 1.00 38.25 97 LYS A O 1
ATOM 806 N N . ASN A 1 98 ? -10.585 18.014 10.962 1.00 36.88 98 ASN A N 1
ATOM 807 C CA . ASN A 1 98 ? -11.820 18.407 11.612 1.00 36.88 98 ASN A CA 1
ATOM 808 C C . ASN A 1 98 ? -11.693 19.911 11.897 1.00 36.88 98 ASN A C 1
ATOM 810 O O . ASN A 1 98 ? -10.651 20.339 12.404 1.00 36.88 98 ASN A O 1
ATOM 814 N N . SER A 1 99 ? -12.693 20.660 11.424 1.00 34.78 99 SER A N 1
ATOM 815 C CA . SER A 1 99 ? -12.825 22.117 11.509 1.00 34.78 99 SER A CA 1
ATOM 816 C C . SER A 1 99 ? -12.541 22.687 12.892 1.00 34.78 99 SER A C 1
ATOM 818 O O . SER A 1 99 ? -12.829 21.992 13.892 1.00 34.78 99 SER A O 1
#

Radius of gyration: 13.73 Å; chains: 1; bounding box: 30×36×34 Å

Secondary structure (DSSP, 8-state):
-GGGS---TT--EEEE--SSPPPHHHHHHHHHHTTPEEE----GGGTTTSTTGGGGS-TT--EEEEEEEE-TTS-EEEEEEETT--EEEEESS------

pLDDT: mean 73.12, std 15.68, range [34.78, 93.12]

Foldseek 3Di:
DCQVPPNPPPCFKDKDDDPDADDPVNVVCVCVVQVWAWDPDDDCPVVVVVVPVVVPDDPPKDFPTKTWGQHNVRFIWMWTAIPNRMIMIGTPPDDPPPD